Protein AF-A0A534N2H6-F1 (afdb_monomer_lite)

pLDDT: mean 87.3, std 10.03, range [40.03, 96.62]

Foldseek 3Di:
DDDDDDDPPPRVLVVVQVVVCVVCVVPVQDADEAEDADPVVLVVNCCSACPVVVHDCHNYHDDYPVRVVVVVCCVVPPPPDDDDDDLVVVLVVQLVCLVVVPPPNVVVNPLSVDDCSSVVVSVVVVVCVVVVPDPVVVVVCVVPCVPPDPD

Sequence (151 aa):
MEVILGPFHPHLEDALVEETLRYKEEDLLSPLLILVPSNSLRRRIKVLLAEERQLSLLNFHILTFHQLSLRLLKERYGAQVQPLQDNSLLEEILRQIIRMGLPGTAPFAGLEGKAGGCAALWQTLRDLKDGIVNPITALEATRSDLFGEET

Radius of gyration: 23.11 Å; chains: 1; bounding box: 49×36×62 Å

Structure (mmCIF, N/CA/C/O backbone):
data_AF-A0A534N2H6-F1
#
_entry.id   AF-A0A534N2H6-F1
#
loop_
_atom_site.group_PDB
_atom_site.id
_atom_site.type_symbol
_atom_site.label_atom_id
_atom_site.label_alt_id
_atom_site.label_comp_id
_atom_site.label_asym_id
_atom_site.label_entity_id
_atom_site.label_seq_id
_atom_site.pdbx_PDB_ins_code
_atom_site.Cartn_x
_atom_site.Cartn_y
_atom_site.Cartn_z
_atom_site.occupancy
_atom_site.B_iso_or_equiv
_atom_site.auth_seq_id
_atom_site.auth_comp_id
_atom_site.auth_asym_id
_atom_site.auth_atom_id
_atom_site.pdbx_PDB_model_num
ATOM 1 N N . MET A 1 1 ? -22.528 -1.251 0.561 1.00 64.81 1 MET A N 1
ATOM 2 C CA . MET A 1 1 ? -21.234 -0.567 0.374 1.00 64.81 1 MET A CA 1
ATOM 3 C C . MET A 1 1 ? -21.536 0.912 0.379 1.00 64.81 1 MET A C 1
ATOM 5 O O . MET A 1 1 ? -22.176 1.385 -0.550 1.00 64.81 1 MET A O 1
ATOM 9 N N . GLU A 1 2 ? -21.197 1.585 1.468 1.00 87.88 2 GLU A N 1
ATOM 10 C CA . GLU A 1 2 ? -21.399 3.024 1.618 1.00 87.88 2 GLU A CA 1
ATOM 11 C C . GLU A 1 2 ? -20.130 3.746 1.160 1.00 87.88 2 GLU A C 1
ATOM 13 O O . GLU A 1 2 ? -19.021 3.297 1.451 1.00 87.88 2 GLU A O 1
ATOM 18 N N . VAL A 1 3 ? -20.285 4.809 0.373 1.00 92.56 3 VAL A N 1
ATOM 19 C CA . VAL A 1 3 ? -19.166 5.602 -0.143 1.00 92.56 3 VAL A CA 1
ATOM 20 C C . VAL A 1 3 ? -19.362 7.031 0.329 1.00 92.56 3 VAL A C 1
ATOM 22 O O . VAL A 1 3 ? -20.299 7.702 -0.096 1.00 92.56 3 VAL A O 1
ATOM 25 N N . ILE A 1 4 ? -18.464 7.486 1.198 1.00 93.00 4 ILE A N 1
ATOM 26 C CA . ILE A 1 4 ? -18.488 8.835 1.759 1.00 93.00 4 ILE A CA 1
ATOM 27 C C . ILE A 1 4 ? -17.466 9.683 1.004 1.00 93.00 4 ILE A C 1
ATOM 29 O O . ILE A 1 4 ? -16.292 9.323 0.906 1.00 93.00 4 ILE A O 1
ATOM 33 N N . LEU A 1 5 ? -17.919 10.808 0.455 1.00 94.19 5 LEU A N 1
ATOM 34 C CA . LEU A 1 5 ? -17.100 11.747 -0.306 1.00 94.19 5 LEU A CA 1
ATOM 35 C C . LEU A 1 5 ? -17.129 13.115 0.371 1.00 94.19 5 LEU A C 1
ATOM 37 O O . LEU A 1 5 ? -18.140 13.520 0.938 1.00 94.19 5 LEU A O 1
ATOM 41 N N . GLY A 1 6 ? -16.019 13.840 0.299 1.00 93.56 6 GLY A N 1
ATOM 42 C CA . GLY A 1 6 ? -15.912 15.171 0.877 1.00 93.56 6 GLY A CA 1
ATOM 43 C C . GLY A 1 6 ? -14.463 15.621 1.022 1.00 93.56 6 GLY A C 1
ATOM 44 O O . GLY A 1 6 ? -13.542 14.884 0.657 1.00 93.56 6 GLY A O 1
ATOM 45 N N . PRO A 1 7 ? -14.239 16.835 1.546 1.00 92.75 7 PRO A N 1
ATOM 46 C CA . PRO A 1 7 ? -12.900 17.289 1.884 1.00 92.75 7 PRO A CA 1
ATOM 47 C C . PRO A 1 7 ? -12.289 16.376 2.949 1.00 92.75 7 PRO A C 1
ATOM 49 O O . PRO A 1 7 ? -12.984 15.892 3.843 1.00 92.75 7 PRO A O 1
ATOM 52 N N . PHE A 1 8 ? -10.974 16.161 2.863 1.00 87.00 8 PHE A N 1
ATOM 53 C CA . PHE A 1 8 ? -10.273 15.285 3.801 1.00 87.00 8 PHE A CA 1
ATOM 54 C C . PHE A 1 8 ? -10.492 15.716 5.258 1.00 87.00 8 PHE A C 1
ATOM 56 O O . PHE A 1 8 ? -10.933 14.916 6.074 1.00 87.00 8 PHE A O 1
ATOM 63 N N . HIS A 1 9 ? -10.260 16.994 5.556 1.00 86.69 9 HIS A N 1
ATOM 64 C CA . HIS A 1 9 ? -10.495 17.574 6.873 1.00 86.69 9 HIS A CA 1
ATOM 65 C C . HIS A 1 9 ? -11.570 18.673 6.804 1.00 86.69 9 HIS A C 1
ATOM 67 O O . HIS A 1 9 ? -11.544 19.471 5.861 1.00 86.69 9 HIS A O 1
ATOM 73 N N . PRO A 1 10 ? -12.481 18.761 7.792 1.00 87.25 10 PRO A N 1
ATOM 74 C CA . PRO A 1 10 ? -12.711 17.777 8.860 1.00 87.25 10 PRO A CA 1
ATOM 75 C C . PRO A 1 10 ? -13.621 16.617 8.425 1.00 87.25 10 PRO A C 1
ATOM 77 O O . PRO A 1 10 ? -13.663 15.587 9.080 1.00 87.25 10 PRO A O 1
ATOM 80 N N . HIS A 1 11 ? -14.316 16.754 7.294 1.00 94.12 11 HIS A N 1
ATOM 81 C CA . HIS A 1 11 ? -15.462 15.915 6.947 1.00 94.12 11 HIS A CA 1
ATOM 82 C C . HIS A 1 11 ? -15.164 14.409 6.886 1.00 94.12 11 HIS A C 1
ATOM 84 O O . HIS A 1 11 ? -15.846 13.627 7.541 1.00 94.12 11 HIS A O 1
ATOM 90 N N . LEU A 1 12 ? -14.153 13.977 6.119 1.00 94.06 12 LEU A N 1
ATOM 91 C CA . LEU A 1 12 ? -13.827 12.546 6.036 1.00 94.06 12 LEU A CA 1
ATOM 92 C C . LEU A 1 12 ? -13.201 12.007 7.328 1.00 94.06 12 LEU A C 1
ATOM 94 O O . LEU A 1 12 ? -13.362 10.827 7.631 1.00 94.06 12 LEU A O 1
ATOM 98 N N . GLU A 1 13 ? -12.498 12.851 8.085 1.00 93.81 13 GLU A N 1
ATOM 99 C CA . GLU A 1 13 ? -11.972 12.479 9.401 1.00 93.81 13 GLU A CA 1
ATOM 100 C C . GLU A 1 13 ? -13.103 12.222 10.403 1.00 93.81 13 GLU A C 1
ATOM 102 O O . GLU A 1 13 ? -13.089 11.196 11.081 1.00 93.81 13 GLU A O 1
ATOM 107 N N . ASP A 1 14 ? -14.102 13.101 10.452 1.00 94.56 14 ASP A N 1
ATOM 108 C CA . ASP A 1 14 ? -15.262 12.957 11.333 1.00 94.56 14 ASP A CA 1
ATOM 109 C C . ASP A 1 14 ? -16.116 11.753 10.932 1.00 94.56 14 ASP A C 1
ATOM 111 O O . ASP A 1 14 ? -16.418 10.908 11.774 1.00 94.56 14 ASP A O 1
ATOM 115 N N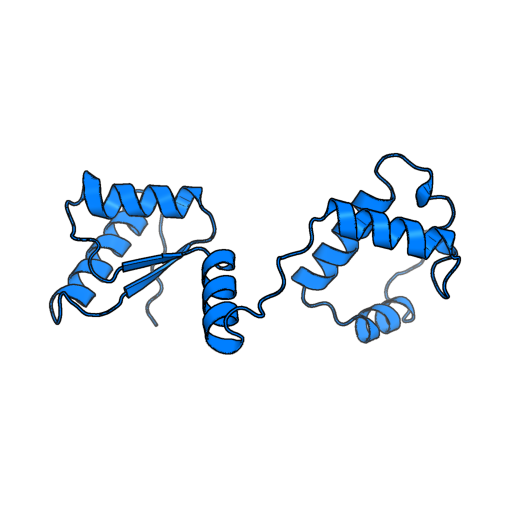 . ALA A 1 15 ? -16.390 11.591 9.636 1.00 94.75 15 ALA A N 1
ATOM 116 C CA . ALA A 1 15 ? -17.118 10.434 9.125 1.00 94.75 15 ALA A CA 1
ATOM 117 C C . ALA A 1 15 ? -16.417 9.105 9.463 1.00 94.75 15 ALA A C 1
ATOM 119 O O . ALA A 1 15 ? -17.066 8.140 9.864 1.00 94.75 15 ALA A O 1
ATOM 120 N N . LEU A 1 16 ? -15.082 9.046 9.357 1.00 94.25 16 LEU A N 1
ATOM 121 C CA . LEU A 1 16 ? -14.315 7.861 9.749 1.00 94.25 16 LEU A CA 1
ATOM 122 C C . LEU A 1 16 ? -14.477 7.551 11.242 1.00 94.25 16 LEU A C 1
ATOM 124 O O . LEU A 1 16 ? -14.608 6.384 11.612 1.00 94.25 16 LEU A O 1
ATOM 128 N N . VAL A 1 17 ? -14.435 8.573 12.098 1.00 94.00 17 VAL A N 1
ATOM 129 C CA . VAL A 1 17 ? -14.596 8.423 13.551 1.00 94.00 17 VAL A CA 1
ATOM 130 C C . VAL A 1 17 ? -15.999 7.923 13.886 1.00 94.00 17 VAL A C 1
ATOM 132 O O . VAL A 1 17 ? -16.135 6.975 14.657 1.00 94.00 17 VAL A O 1
ATOM 135 N N . GLU A 1 18 ? -17.028 8.507 13.277 1.00 93.44 18 GLU A N 1
ATOM 136 C CA . GLU A 1 18 ? -18.424 8.118 13.485 1.00 93.44 18 GLU A CA 1
ATOM 137 C C . GLU A 1 18 ? -18.703 6.678 13.040 1.00 93.44 18 GLU A C 1
ATOM 139 O O . GLU A 1 18 ? -19.350 5.928 13.769 1.00 93.44 18 GLU A O 1
ATOM 144 N N . GLU A 1 19 ? -18.197 6.261 11.877 1.00 92.81 19 GLU A N 1
ATOM 145 C CA . GLU A 1 19 ? -18.306 4.869 11.415 1.00 92.81 19 GLU A CA 1
ATOM 146 C C . GLU A 1 19 ? -17.545 3.902 12.327 1.00 92.81 19 GLU A C 1
ATOM 148 O O . GLU A 1 19 ? -18.018 2.813 12.650 1.00 92.81 19 GLU A O 1
ATOM 153 N N . THR A 1 20 ? -16.366 4.314 12.793 1.00 91.69 20 THR A N 1
ATOM 154 C CA . THR A 1 20 ? -15.558 3.515 13.717 1.00 91.69 20 THR A CA 1
ATOM 155 C C . THR A 1 20 ? -16.292 3.277 15.036 1.00 91.69 20 THR A C 1
ATOM 157 O O . THR A 1 20 ? -16.280 2.157 15.549 1.00 91.69 20 THR A O 1
ATOM 160 N N . LEU A 1 21 ? -16.911 4.323 15.590 1.00 91.12 21 LEU A N 1
ATOM 161 C CA . LEU A 1 21 ? -17.690 4.242 16.823 1.00 91.12 21 LEU A CA 1
ATOM 162 C C . LEU A 1 21 ? -18.897 3.328 16.645 1.00 91.12 21 LEU A C 1
ATOM 164 O O . LEU A 1 21 ? -19.023 2.371 17.401 1.00 91.12 21 LEU A O 1
ATOM 168 N N . ARG A 1 22 ? -19.694 3.542 15.592 1.00 90.38 22 ARG A N 1
ATOM 169 C CA . ARG A 1 22 ? -20.852 2.696 15.273 1.00 90.38 22 ARG A CA 1
ATOM 170 C C . ARG A 1 22 ? -20.485 1.217 15.160 1.00 90.38 22 ARG A C 1
ATOM 172 O O . ARG A 1 22 ? -21.164 0.375 15.730 1.00 90.38 22 ARG A O 1
ATOM 179 N N . TYR A 1 23 ? -19.378 0.890 14.494 1.00 89.50 23 TYR A N 1
ATOM 180 C CA . TYR A 1 23 ? -18.918 -0.499 14.386 1.00 89.50 23 TYR A CA 1
ATOM 181 C C . TYR A 1 23 ? -18.495 -1.103 15.737 1.00 89.50 23 TYR A C 1
ATOM 183 O O . TYR A 1 23 ? -18.675 -2.293 15.985 1.00 89.50 23 TYR A O 1
ATOM 191 N N . LYS A 1 24 ? -17.912 -0.290 16.622 1.00 88.81 24 LYS A N 1
ATOM 192 C CA . LYS A 1 24 ? -17.393 -0.723 17.927 1.00 88.81 24 LYS A CA 1
ATOM 193 C C . LYS A 1 24 ? -18.435 -0.713 19.046 1.00 88.81 24 LYS A C 1
ATOM 195 O O . LYS A 1 24 ? -18.164 -1.291 20.096 1.00 88.81 24 LYS A O 1
ATOM 200 N N . GLU A 1 25 ? -19.587 -0.075 18.841 1.00 87.62 25 GLU A N 1
ATOM 201 C CA . GLU A 1 25 ? -20.691 -0.033 19.808 1.00 87.62 25 GLU A CA 1
ATOM 202 C C . GLU A 1 25 ? -21.242 -1.430 20.119 1.00 87.62 25 GLU A C 1
ATOM 204 O O . GLU A 1 25 ? -21.552 -1.717 21.274 1.00 87.62 25 GLU A O 1
ATOM 209 N N . GLU A 1 26 ? -21.320 -2.309 19.117 1.00 85.38 26 GLU A N 1
ATOM 210 C CA . GLU A 1 26 ? -21.837 -3.672 19.292 1.00 85.38 26 GLU A CA 1
ATOM 211 C C . GLU A 1 26 ? -20.843 -4.591 20.022 1.00 85.38 26 GLU A C 1
ATOM 213 O O . GLU A 1 26 ? -21.235 -5.389 20.874 1.00 85.38 26 GLU A O 1
ATOM 218 N N . ASP A 1 27 ? -19.549 -4.471 19.709 1.00 87.75 27 ASP A N 1
ATOM 219 C CA . ASP A 1 27 ? -18.469 -5.218 20.357 1.00 87.75 27 ASP A CA 1
ATOM 220 C C . ASP A 1 27 ? -17.150 -4.432 20.309 1.00 87.75 27 ASP A C 1
ATOM 222 O O . ASP A 1 27 ? -16.538 -4.245 19.251 1.00 87.75 27 ASP A O 1
ATOM 226 N N . LEU A 1 28 ? -16.648 -4.043 21.485 1.00 84.25 28 LEU A N 1
ATOM 227 C CA . LEU A 1 28 ? -15.375 -3.333 21.632 1.00 84.25 28 LEU A CA 1
ATOM 228 C C . LEU A 1 28 ? -14.173 -4.163 21.143 1.00 84.25 28 LEU A C 1
ATOM 230 O O . LEU A 1 28 ? -13.159 -3.594 20.715 1.00 84.25 28 LEU A O 1
ATOM 234 N N . LEU A 1 29 ? -14.270 -5.496 21.180 1.00 87.88 29 LEU A N 1
ATOM 235 C CA . LEU A 1 29 ? -13.223 -6.428 20.761 1.00 87.88 29 LEU A CA 1
ATOM 236 C C . LEU A 1 29 ? -13.295 -6.793 19.277 1.00 87.88 29 LEU A C 1
ATOM 238 O O . LEU A 1 29 ? -12.363 -7.430 18.779 1.00 87.88 29 LEU A O 1
ATOM 242 N N . SER A 1 30 ? -14.315 -6.351 18.544 1.00 91.12 30 SER A N 1
ATOM 243 C CA . SER A 1 30 ? -14.434 -6.631 17.112 1.00 91.12 30 SER A CA 1
ATOM 244 C C . SER A 1 30 ? -13.188 -6.138 16.349 1.00 91.12 30 SER A C 1
ATOM 246 O O . SER A 1 30 ? -12.737 -5.006 16.546 1.00 91.12 30 SER A O 1
ATOM 248 N N . PRO A 1 31 ? -12.541 -6.957 15.503 1.00 92.69 31 PRO A N 1
ATOM 249 C CA . PRO A 1 31 ? -11.384 -6.500 14.742 1.00 92.69 31 PRO A CA 1
ATOM 250 C C . PRO A 1 31 ? -11.812 -5.486 13.676 1.00 92.69 31 PRO A C 1
ATOM 252 O O . PRO A 1 31 ? -12.779 -5.716 12.951 1.00 92.69 31 PRO A O 1
ATOM 255 N N . LEU A 1 32 ? -11.066 -4.383 13.556 1.00 93.94 32 LEU A N 1
ATOM 256 C CA . LEU A 1 32 ? -11.287 -3.356 12.534 1.00 93.94 32 LEU A CA 1
ATOM 257 C C . LEU A 1 32 ? -9.999 -3.089 11.749 1.00 93.94 32 LEU A C 1
ATOM 259 O O . LEU A 1 32 ? -8.976 -2.699 12.316 1.00 93.94 32 LEU A O 1
ATOM 263 N N . LEU A 1 33 ? -10.049 -3.282 10.431 1.00 94.88 33 LEU A N 1
ATOM 264 C CA . LEU A 1 33 ? -8.958 -2.975 9.506 1.00 94.88 33 LEU A CA 1
ATOM 265 C C . LEU A 1 33 ? -9.234 -1.643 8.805 1.00 94.88 33 LEU A C 1
ATOM 267 O O . LEU A 1 33 ? -10.205 -1.520 8.068 1.00 94.88 33 LEU A O 1
ATOM 271 N N . ILE A 1 34 ? -8.338 -0.674 8.988 1.00 95.31 34 ILE A N 1
ATOM 272 C CA . ILE A 1 34 ? -8.350 0.604 8.271 1.00 95.31 34 ILE A CA 1
ATOM 273 C C . ILE A 1 34 ? -7.169 0.606 7.304 1.00 95.31 34 ILE A C 1
ATOM 275 O O . ILE A 1 34 ? -6.005 0.575 7.719 1.00 95.31 34 ILE A O 1
ATOM 279 N N . LEU A 1 35 ? -7.469 0.640 6.009 1.00 96.62 35 LEU A N 1
ATOM 280 C CA . LEU A 1 35 ? -6.470 0.625 4.950 1.00 96.62 35 LEU A CA 1
ATOM 281 C C . LEU A 1 35 ? -6.230 2.038 4.423 1.00 96.62 35 LEU A C 1
ATOM 283 O O . LEU A 1 35 ? -7.161 2.715 3.998 1.00 96.62 35 LEU A O 1
ATOM 287 N N . VAL A 1 36 ? -4.975 2.481 4.439 1.00 95.62 36 VAL A N 1
ATOM 288 C CA . VAL A 1 36 ? -4.587 3.835 4.022 1.00 95.62 36 VAL A CA 1
ATOM 289 C C . VAL A 1 36 ? -3.474 3.807 2.970 1.00 95.62 36 VAL A C 1
ATOM 291 O O . VAL A 1 36 ? -2.621 2.918 2.994 1.00 95.62 36 VAL A O 1
ATOM 294 N N . PRO A 1 37 ? -3.422 4.781 2.045 1.00 93.38 37 PRO A N 1
ATOM 295 C CA . PRO A 1 37 ? -2.456 4.773 0.950 1.00 93.38 37 PRO A CA 1
ATOM 296 C C . PRO A 1 37 ? -1.016 5.042 1.406 1.00 93.38 37 PRO A C 1
ATOM 298 O O . PRO A 1 37 ? -0.075 4.630 0.734 1.00 93.38 37 PRO A O 1
ATOM 301 N N . SER A 1 38 ? -0.808 5.721 2.541 1.00 94.56 38 SER A N 1
ATOM 302 C CA . SER A 1 38 ? 0.525 6.165 2.961 1.00 94.56 38 SER A CA 1
ATOM 303 C C . SER A 1 38 ? 0.768 6.050 4.464 1.00 94.56 38 SER A C 1
ATOM 305 O O . SER A 1 38 ? -0.153 6.057 5.284 1.00 94.56 38 SER A O 1
ATOM 307 N N . ASN A 1 39 ? 2.050 5.994 4.842 1.00 94.00 39 ASN A N 1
ATOM 308 C CA . ASN A 1 39 ? 2.461 6.020 6.247 1.00 94.00 39 ASN A CA 1
ATOM 309 C C . ASN A 1 39 ? 2.137 7.358 6.926 1.00 94.00 39 ASN A C 1
ATOM 311 O O . ASN A 1 39 ? 1.830 7.370 8.117 1.00 94.00 39 ASN A O 1
ATOM 315 N N . SER A 1 40 ? 2.170 8.465 6.178 1.00 94.75 40 SER A N 1
ATOM 316 C CA . SER A 1 40 ? 1.771 9.780 6.683 1.00 94.75 40 SER A CA 1
ATOM 317 C C . SER A 1 40 ? 0.303 9.773 7.094 1.00 94.75 40 SER A C 1
ATOM 319 O O . SER A 1 40 ? -0.014 10.150 8.221 1.00 94.75 40 SER A O 1
ATOM 321 N N . LEU A 1 41 ? -0.579 9.240 6.238 1.00 94.50 41 LEU A N 1
ATOM 322 C CA . LEU A 1 41 ? -1.998 9.143 6.567 1.00 94.50 41 LEU A CA 1
ATOM 323 C C . LEU A 1 41 ? -2.238 8.166 7.719 1.00 94.50 41 LEU A C 1
ATOM 325 O O . LEU A 1 41 ? -2.961 8.479 8.656 1.00 94.50 41 LEU A O 1
ATOM 329 N N . ARG A 1 42 ? -1.546 7.023 7.724 1.00 95.31 42 ARG A N 1
ATOM 330 C CA . ARG A 1 42 ? -1.579 6.072 8.844 1.00 95.31 42 ARG A CA 1
ATOM 331 C C . ARG A 1 42 ? -1.246 6.731 10.180 1.00 95.31 42 ARG A C 1
ATOM 333 O O . ARG A 1 42 ? -1.883 6.427 11.185 1.00 95.31 42 ARG A O 1
ATOM 340 N N . ARG A 1 43 ? -0.230 7.600 10.210 1.00 94.81 43 ARG A N 1
ATOM 341 C CA . ARG A 1 43 ? 0.146 8.350 11.413 1.00 94.81 43 ARG A CA 1
ATOM 342 C C . ARG A 1 43 ? -0.940 9.353 11.793 1.00 94.81 43 ARG A C 1
ATOM 344 O O . ARG A 1 43 ? -1.313 9.379 12.959 1.00 94.81 43 ARG A O 1
ATOM 351 N N . ARG A 1 44 ? -1.473 10.110 10.826 1.00 94.44 44 ARG A N 1
ATOM 352 C CA . ARG A 1 44 ? -2.573 11.059 11.053 1.00 94.44 44 ARG A CA 1
ATOM 353 C C . ARG A 1 44 ? -3.792 10.374 11.670 1.00 94.44 44 ARG A C 1
ATOM 355 O O . ARG A 1 44 ? -4.264 10.830 12.698 1.00 94.44 44 ARG A O 1
ATOM 362 N N . ILE A 1 45 ? -4.230 9.240 11.119 1.00 94.31 45 ILE A N 1
ATOM 363 C CA . ILE A 1 45 ? -5.386 8.498 11.648 1.00 94.31 45 ILE A CA 1
ATOM 364 C C . ILE A 1 45 ? -5.141 7.998 13.076 1.00 94.31 45 ILE A C 1
ATOM 366 O O . ILE A 1 45 ? -6.044 8.041 13.902 1.00 94.31 45 ILE A O 1
ATOM 370 N N . LYS A 1 46 ? -3.919 7.566 13.412 1.00 94.50 46 LYS A N 1
ATOM 371 C CA . LYS A 1 46 ? -3.594 7.183 14.796 1.00 94.50 46 LYS A CA 1
ATOM 372 C C . LYS A 1 46 ? -3.722 8.354 15.769 1.00 94.50 46 LYS A C 1
ATOM 374 O O . LYS A 1 46 ? -4.280 8.161 16.841 1.00 94.50 46 LYS A O 1
ATOM 379 N N . VAL A 1 47 ? -3.216 9.529 15.390 1.00 95.19 47 VAL A N 1
ATOM 380 C CA . VAL A 1 47 ? -3.328 10.757 16.196 1.00 95.19 47 VAL A CA 1
ATOM 381 C C . VAL A 1 47 ? -4.793 11.169 16.329 1.00 95.19 47 VAL A C 1
ATOM 383 O O . VAL A 1 47 ? -5.267 11.365 17.442 1.00 95.19 47 VAL A O 1
ATOM 386 N N . LEU A 1 48 ? -5.534 11.202 15.217 1.00 94.94 48 LEU A N 1
ATOM 387 C CA . LEU A 1 48 ? -6.967 11.501 15.202 1.00 94.94 48 LEU A CA 1
ATOM 388 C C . LEU A 1 48 ? -7.740 10.597 16.174 1.00 94.94 48 LEU A C 1
ATOM 390 O O . LEU A 1 48 ? -8.456 11.088 17.038 1.00 94.94 48 LEU A O 1
ATOM 394 N N . LEU A 1 49 ? -7.581 9.277 16.062 1.00 93.38 49 LEU A N 1
ATOM 395 C CA . LEU A 1 49 ? -8.348 8.332 16.871 1.00 93.38 49 LEU A CA 1
ATOM 396 C C . LEU A 1 49 ? -7.915 8.339 18.344 1.00 93.38 49 LEU A C 1
ATOM 398 O O . LEU A 1 49 ? -8.771 8.432 19.217 1.00 93.38 49 LEU A O 1
ATOM 402 N N . ALA A 1 50 ? -6.615 8.242 18.633 1.00 93.62 50 ALA A N 1
ATOM 403 C CA . ALA A 1 50 ? -6.134 8.040 20.002 1.00 93.62 50 ALA A CA 1
ATOM 404 C C . ALA A 1 50 ? -5.942 9.340 20.792 1.00 93.62 50 ALA A C 1
ATOM 406 O O . ALA A 1 50 ? -6.231 9.367 21.984 1.00 93.62 50 ALA A O 1
ATOM 407 N N . GLU A 1 51 ? -5.438 10.402 20.160 1.00 93.38 51 GLU A N 1
ATOM 408 C CA . GLU A 1 51 ? -5.100 11.651 20.855 1.00 93.38 51 GLU A CA 1
ATOM 409 C C . GLU A 1 51 ? -6.245 12.664 20.771 1.00 93.38 51 GLU A C 1
ATOM 411 O O . GLU A 1 51 ? -6.677 13.189 21.794 1.00 93.38 51 GLU A O 1
ATOM 416 N N . GLU A 1 52 ? -6.777 12.916 19.571 1.00 93.81 52 GLU A N 1
ATOM 417 C CA . GLU A 1 52 ? -7.795 13.960 19.362 1.00 93.81 52 GLU A CA 1
ATOM 418 C C . GLU A 1 52 ? -9.200 13.504 19.777 1.00 93.81 52 GLU A C 1
ATOM 420 O O . GLU A 1 52 ? -9.973 14.292 20.322 1.00 93.81 52 GLU A O 1
ATOM 425 N N . ARG A 1 53 ? -9.538 12.232 19.533 1.00 91.62 53 ARG A N 1
ATOM 426 C CA . ARG A 1 53 ? -10.853 11.646 19.848 1.00 91.62 53 ARG A CA 1
ATOM 427 C C . ARG A 1 53 ? -10.842 10.701 21.055 1.00 91.62 53 ARG A C 1
ATOM 429 O O . ARG A 1 53 ? -11.904 10.225 21.439 1.00 91.62 53 ARG A O 1
ATOM 436 N N . GLN A 1 54 ? -9.677 10.457 21.665 1.00 91.19 54 GLN A N 1
ATOM 437 C CA . GLN A 1 54 ? -9.504 9.633 22.877 1.00 91.19 54 GLN A CA 1
ATOM 438 C C . GLN A 1 54 ? -10.091 8.211 22.774 1.00 91.19 54 GLN A C 1
ATOM 440 O O . GLN A 1 54 ? -10.538 7.628 23.762 1.00 91.19 54 GLN A O 1
ATOM 445 N N . LEU A 1 55 ? -10.082 7.628 21.574 1.00 88.75 55 LEU A N 1
ATOM 446 C CA . LEU A 1 55 ? -10.593 6.285 21.326 1.00 88.75 55 LEU A CA 1
ATOM 447 C C . LEU A 1 55 ? -9.547 5.215 21.636 1.00 88.75 55 LEU A C 1
ATOM 449 O O . LEU A 1 55 ? -8.358 5.346 21.334 1.00 88.75 55 LEU A O 1
ATOM 453 N N . SER A 1 56 ? -10.017 4.094 22.184 1.00 86.25 56 SER A N 1
ATOM 454 C CA . SER A 1 56 ? -9.193 2.902 22.363 1.00 86.25 56 SER A CA 1
ATOM 455 C C . SER A 1 56 ? -8.885 2.262 21.010 1.00 86.25 56 SER A C 1
ATOM 457 O O . SER A 1 56 ? -9.788 1.876 20.272 1.00 86.25 56 SER A O 1
ATOM 459 N N . LEU A 1 57 ? -7.599 2.070 20.709 1.00 85.00 57 LEU A N 1
ATOM 460 C CA . LEU A 1 57 ? -7.146 1.373 19.498 1.00 85.00 57 LEU A CA 1
ATOM 461 C C . LEU A 1 57 ? -7.160 -0.162 19.643 1.00 85.00 57 LEU A C 1
ATOM 463 O O . LEU A 1 57 ? -6.437 -0.871 18.935 1.00 85.00 57 LEU A O 1
ATOM 467 N N . LEU A 1 58 ? -7.961 -0.699 20.565 1.00 89.31 58 LEU A N 1
ATOM 468 C CA . LEU A 1 58 ? -8.054 -2.134 20.813 1.00 89.31 58 LEU A CA 1
ATOM 469 C C . LEU A 1 58 ? -8.590 -2.869 19.575 1.00 89.31 58 LEU A C 1
ATOM 471 O O . LEU A 1 58 ? -9.656 -2.548 19.049 1.00 89.31 58 LEU A O 1
ATOM 475 N N . ASN A 1 59 ? -7.833 -3.857 19.095 1.00 91.00 59 ASN A N 1
ATOM 476 C CA . ASN A 1 59 ? -8.112 -4.606 17.864 1.00 91.00 59 ASN A CA 1
ATOM 477 C C . ASN A 1 59 ? -8.255 -3.739 16.596 1.00 91.00 59 ASN A C 1
ATOM 479 O O . ASN A 1 59 ? -8.921 -4.131 15.638 1.00 91.00 59 ASN A O 1
ATOM 483 N N . PHE A 1 60 ? -7.570 -2.589 16.553 1.00 93.44 60 PHE A N 1
ATOM 484 C CA . PHE A 1 60 ? -7.396 -1.815 15.324 1.00 93.44 60 PHE A CA 1
ATOM 485 C C . PHE A 1 60 ? -6.172 -2.282 14.538 1.00 93.44 60 PHE A C 1
ATOM 487 O O . PHE A 1 60 ? -5.055 -2.419 15.047 1.00 93.44 60 PHE A O 1
ATOM 494 N N . HIS A 1 61 ? -6.361 -2.438 13.237 1.00 94.25 61 HIS A N 1
ATOM 495 C CA . HIS A 1 61 ? -5.310 -2.701 12.273 1.00 94.25 61 HIS A CA 1
ATOM 496 C C . HIS A 1 61 ? -5.278 -1.561 11.262 1.00 94.25 61 HIS A C 1
ATOM 498 O O . HIS A 1 61 ? -5.928 -1.615 10.232 1.00 94.25 61 HIS A O 1
ATOM 504 N N . ILE A 1 62 ? -4.509 -0.512 11.555 1.00 95.44 62 ILE A N 1
ATOM 505 C CA . ILE A 1 62 ? -4.313 0.602 10.619 1.00 95.44 62 ILE A CA 1
ATOM 506 C C . ILE A 1 62 ? -3.060 0.305 9.795 1.00 95.44 62 ILE A C 1
ATOM 508 O O . ILE A 1 62 ? -1.940 0.382 10.321 1.00 95.44 62 ILE A O 1
ATOM 512 N N . LEU A 1 63 ? -3.243 -0.072 8.532 1.00 96.38 63 LEU A N 1
ATOM 513 C CA . LEU A 1 63 ? -2.194 -0.603 7.658 1.00 96.38 63 LEU A CA 1
ATOM 514 C C . LEU A 1 63 ? -2.159 0.130 6.317 1.00 96.38 63 LEU A C 1
ATOM 516 O O . LEU A 1 63 ? -3.161 0.668 5.858 1.00 96.38 63 LEU A O 1
ATOM 520 N N . THR A 1 64 ? -0.999 0.119 5.665 1.00 96.50 64 THR A N 1
ATOM 521 C CA . THR A 1 64 ? -0.910 0.401 4.225 1.00 96.50 64 THR A CA 1
ATOM 522 C C . THR A 1 64 ? -1.103 -0.873 3.408 1.00 96.50 64 THR A C 1
ATOM 524 O O . THR A 1 64 ? -0.920 -1.969 3.938 1.00 96.50 64 THR A O 1
ATOM 527 N N . PHE A 1 65 ? -1.397 -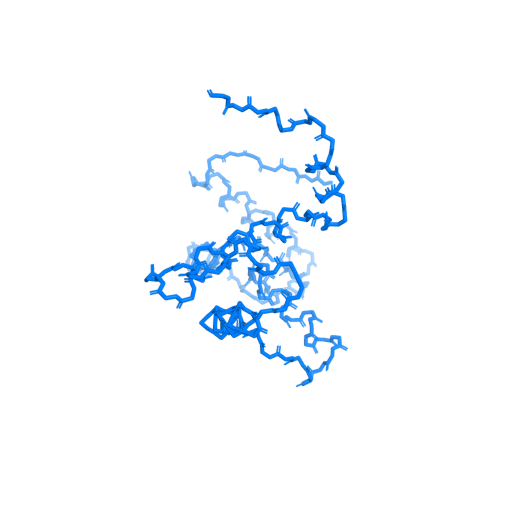0.757 2.107 1.00 93.19 65 PHE A N 1
ATOM 528 C CA . PHE A 1 65 ? -1.453 -1.922 1.205 1.00 93.19 65 PHE A CA 1
ATOM 529 C C . PHE A 1 65 ? -0.182 -2.775 1.270 1.00 93.19 65 PHE A C 1
ATOM 531 O O . PHE A 1 65 ? -0.263 -3.996 1.346 1.00 93.19 65 PHE A O 1
ATOM 538 N N . HIS A 1 66 ? 0.986 -2.133 1.331 1.00 89.75 66 HIS A N 1
ATOM 539 C CA . HIS A 1 66 ? 2.268 -2.812 1.512 1.00 89.75 66 HIS A CA 1
ATOM 540 C C . HIS A 1 66 ? 2.351 -3.591 2.839 1.00 89.75 66 HIS A C 1
ATOM 542 O O . HIS A 1 66 ? 2.839 -4.714 2.885 1.00 89.75 66 HIS A O 1
ATOM 548 N N . GLN A 1 67 ? 1.873 -3.021 3.947 1.00 92.25 67 GLN A N 1
ATOM 549 C CA . GLN A 1 67 ? 1.883 -3.717 5.240 1.00 92.25 67 GLN A CA 1
ATOM 550 C C . GLN A 1 67 ? 0.869 -4.862 5.284 1.00 92.25 67 GLN A C 1
ATOM 552 O O . GLN A 1 67 ? 1.158 -5.915 5.852 1.00 92.25 67 GLN A O 1
ATOM 557 N N . LEU A 1 68 ? -0.304 -4.660 4.679 1.00 94.06 68 LEU A N 1
ATOM 558 C CA . LEU A 1 68 ? -1.326 -5.689 4.550 1.00 94.06 68 LEU A CA 1
ATOM 559 C C . LEU A 1 68 ? -0.807 -6.864 3.714 1.00 94.06 68 LEU A C 1
ATOM 561 O O . LEU A 1 68 ? -0.916 -8.005 4.153 1.00 94.06 68 LEU A O 1
ATOM 565 N N . SER A 1 69 ? -0.182 -6.601 2.564 1.00 90.75 69 SER A N 1
ATOM 566 C CA . SER A 1 69 ? 0.362 -7.657 1.707 1.00 90.75 69 SER A CA 1
ATOM 567 C C . SER A 1 69 ? 1.460 -8.454 2.410 1.00 90.75 69 SER A C 1
ATOM 569 O O . SER A 1 69 ? 1.422 -9.681 2.387 1.00 90.75 69 SER A O 1
ATOM 571 N N . LEU A 1 70 ? 2.380 -7.792 3.121 1.00 89.25 70 LEU A N 1
ATOM 572 C CA . LEU A 1 70 ? 3.397 -8.479 3.923 1.00 89.25 70 LEU A CA 1
ATOM 573 C C . LEU A 1 70 ? 2.783 -9.365 5.012 1.00 89.25 70 LEU A C 1
ATOM 575 O O . LEU A 1 70 ? 3.265 -10.475 5.239 1.00 89.25 70 LEU A O 1
ATOM 579 N N . ARG A 1 71 ? 1.717 -8.902 5.675 1.00 90.44 71 ARG A N 1
ATOM 580 C CA . ARG A 1 71 ? 1.020 -9.690 6.698 1.00 90.44 71 ARG A CA 1
ATOM 581 C C . ARG A 1 71 ? 0.358 -10.928 6.094 1.00 90.44 71 ARG A C 1
ATOM 583 O O . ARG A 1 71 ? 0.581 -12.019 6.604 1.00 90.44 71 ARG A O 1
ATOM 590 N N . LEU A 1 72 ? -0.353 -10.776 4.978 1.00 91.38 72 LEU A N 1
ATOM 591 C CA . LEU A 1 72 ? -0.985 -11.890 4.264 1.00 91.38 72 LEU A CA 1
ATOM 592 C C . LEU A 1 72 ? 0.044 -12.901 3.738 1.00 91.38 72 LEU A C 1
ATOM 594 O O . LEU A 1 72 ? -0.157 -14.110 3.839 1.00 91.38 72 LEU A O 1
ATOM 598 N N . LEU A 1 73 ? 1.177 -12.425 3.213 1.00 89.56 73 LEU A N 1
ATOM 599 C CA . LEU A 1 73 ? 2.274 -13.293 2.782 1.00 89.56 73 LEU A CA 1
ATOM 600 C C . LEU A 1 73 ? 2.862 -14.071 3.959 1.00 89.56 73 LEU A C 1
ATOM 602 O O . LEU A 1 73 ? 3.096 -15.271 3.836 1.00 89.56 73 LEU A O 1
ATOM 606 N N . LYS A 1 74 ? 3.062 -13.415 5.105 1.00 89.00 74 LYS A N 1
ATOM 607 C CA . LYS A 1 74 ? 3.557 -14.065 6.323 1.00 89.00 74 LYS A CA 1
ATOM 608 C C . LYS A 1 74 ? 2.565 -15.093 6.865 1.00 89.00 74 LYS A C 1
ATOM 610 O O . LYS A 1 74 ? 2.987 -16.147 7.322 1.00 89.00 74 LYS A O 1
ATOM 615 N N . GLU A 1 75 ? 1.268 -14.814 6.798 1.00 89.75 75 GLU A N 1
ATOM 616 C CA . GLU A 1 75 ? 0.221 -15.761 7.196 1.00 89.75 75 GLU A CA 1
ATOM 617 C C . GLU A 1 75 ? 0.189 -16.988 6.271 1.00 89.75 75 GLU A C 1
ATOM 619 O O . GLU A 1 75 ? 0.049 -18.110 6.749 1.00 89.75 75 GLU A O 1
ATOM 624 N N . ARG A 1 76 ? 0.392 -16.801 4.960 1.00 88.06 76 ARG A N 1
ATOM 625 C CA . ARG A 1 76 ? 0.359 -17.892 3.974 1.00 88.06 76 ARG A CA 1
ATOM 626 C C . ARG A 1 76 ? 1.638 -18.731 3.919 1.00 88.06 76 ARG A C 1
ATOM 628 O O . ARG A 1 76 ? 1.556 -19.944 3.756 1.00 88.06 76 ARG A O 1
ATOM 635 N N . TYR A 1 77 ? 2.805 -18.095 3.998 1.00 86.75 77 TYR A N 1
ATOM 636 C CA . TYR A 1 77 ? 4.111 -18.730 3.762 1.00 86.75 77 TYR A CA 1
ATOM 637 C C . TYR A 1 77 ? 5.000 -18.788 5.019 1.00 86.75 77 TYR A C 1
ATOM 639 O O . TYR A 1 77 ? 6.114 -19.311 4.978 1.00 86.75 77 TYR A O 1
ATOM 647 N N . GLY A 1 78 ? 4.540 -18.261 6.156 1.00 84.69 78 GLY A N 1
ATOM 648 C CA . GLY A 1 78 ? 5.288 -18.275 7.411 1.00 84.69 78 GLY A CA 1
ATOM 649 C C . GLY A 1 78 ? 6.592 -17.474 7.338 1.00 84.69 78 GLY A C 1
ATOM 650 O O . GLY A 1 78 ? 6.647 -16.376 6.786 1.00 84.69 78 GLY A O 1
ATOM 651 N N . ALA A 1 79 ? 7.667 -18.026 7.905 1.00 75.06 79 ALA A N 1
ATOM 652 C CA . ALA A 1 79 ? 9.000 -17.412 7.898 1.00 75.06 79 ALA A CA 1
ATOM 653 C C . ALA A 1 79 ? 9.717 -17.480 6.532 1.00 75.06 79 ALA A C 1
ATOM 655 O O . ALA A 1 79 ? 10.833 -16.987 6.411 1.00 75.06 79 ALA A O 1
ATOM 656 N N . GLN A 1 80 ? 9.097 -18.081 5.509 1.00 74.38 80 GLN A N 1
ATOM 657 C CA . GLN A 1 80 ? 9.691 -18.249 4.176 1.00 74.38 80 GLN A CA 1
ATOM 658 C C . GLN A 1 80 ? 9.434 -17.061 3.237 1.00 74.38 80 GLN A C 1
ATOM 660 O O . GLN A 1 80 ? 9.791 -17.119 2.061 1.00 74.38 80 GLN A O 1
ATOM 665 N N . VAL A 1 81 ? 8.809 -15.985 3.726 1.00 72.44 81 VAL A N 1
ATOM 666 C CA . VAL A 1 81 ? 8.615 -14.769 2.930 1.00 72.44 81 VAL A CA 1
ATOM 667 C C . VAL A 1 81 ? 9.981 -14.183 2.593 1.00 72.44 81 VAL A C 1
ATOM 669 O O . VAL A 1 81 ? 10.690 -13.689 3.469 1.00 72.44 81 VAL A O 1
ATOM 672 N N . GLN A 1 82 ? 10.346 -14.242 1.313 1.00 69.81 82 GLN A N 1
ATOM 673 C CA . GLN A 1 82 ? 11.558 -13.595 0.837 1.00 69.81 82 GLN A CA 1
ATOM 674 C C . GLN A 1 82 ? 11.421 -12.078 1.008 1.00 69.81 82 GLN A C 1
ATOM 676 O O . GLN A 1 82 ? 10.351 -11.526 0.724 1.00 69.81 82 GLN A O 1
ATOM 681 N N . PRO A 1 83 ? 12.474 -11.392 1.477 1.00 69.12 83 PRO A N 1
ATOM 682 C CA . PRO A 1 83 ? 12.449 -9.944 1.573 1.00 69.12 83 PRO A CA 1
ATOM 683 C C . PRO A 1 83 ? 12.233 -9.341 0.183 1.00 69.12 83 PRO A C 1
ATOM 685 O O . PRO A 1 83 ? 12.721 -9.865 -0.821 1.00 69.12 83 PRO A O 1
ATOM 688 N N . LEU A 1 84 ? 11.503 -8.225 0.134 1.00 70.62 84 LEU A N 1
ATOM 689 C CA . LEU A 1 84 ? 11.413 -7.421 -1.080 1.00 70.62 84 LEU A CA 1
ATOM 690 C C . LEU A 1 84 ? 12.830 -7.028 -1.493 1.00 70.62 84 LEU A C 1
ATOM 692 O O . LEU A 1 84 ? 13.589 -6.501 -0.678 1.00 70.62 84 LEU A O 1
ATOM 696 N N . GLN A 1 85 ? 13.189 -7.332 -2.737 1.00 76.50 85 GLN A N 1
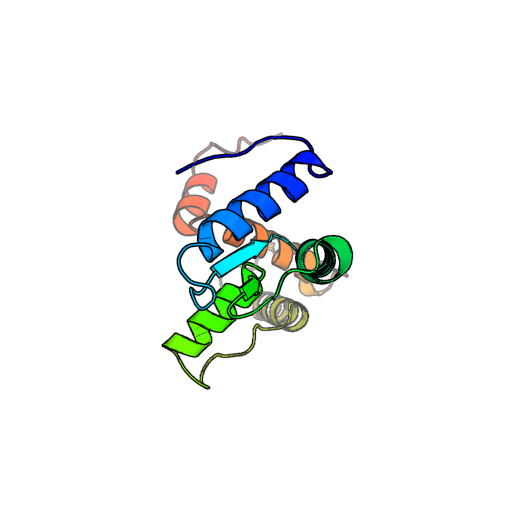ATOM 697 C CA . GLN A 1 85 ? 14.508 -6.989 -3.243 1.00 76.50 85 GLN A CA 1
ATOM 698 C C . GLN A 1 85 ? 14.612 -5.480 -3.431 1.00 76.50 85 GLN A C 1
ATOM 700 O O . GLN A 1 85 ? 13.657 -4.830 -3.861 1.00 76.50 85 GLN A O 1
ATOM 705 N N . ASP A 1 86 ? 15.771 -4.936 -3.076 1.00 81.94 86 ASP A N 1
ATOM 706 C CA . ASP A 1 86 ? 16.055 -3.521 -3.262 1.00 81.94 86 ASP A CA 1
ATOM 707 C C . ASP A 1 86 ? 16.069 -3.182 -4.761 1.00 81.94 86 ASP A C 1
ATOM 709 O O . ASP A 1 86 ? 16.530 -3.972 -5.590 1.00 81.94 86 ASP A O 1
ATOM 713 N N . ASN A 1 87 ? 15.587 -1.987 -5.103 1.00 85.50 87 ASN A N 1
ATOM 714 C CA . ASN A 1 87 ? 15.619 -1.476 -6.470 1.00 85.50 87 ASN A CA 1
ATOM 715 C C . ASN A 1 87 ? 17.052 -1.464 -7.008 1.00 85.50 87 ASN A C 1
ATOM 717 O O . ASN A 1 87 ? 17.262 -1.824 -8.157 1.00 85.50 87 ASN A O 1
ATOM 721 N N . SER A 1 88 ? 18.038 -1.146 -6.162 1.00 85.69 88 SER A N 1
ATOM 722 C CA . SER A 1 88 ? 19.456 -1.140 -6.540 1.00 85.69 88 SER A CA 1
ATOM 723 C C . SER A 1 88 ? 19.942 -2.501 -7.060 1.00 85.69 88 SER A C 1
ATOM 725 O O . SER A 1 88 ? 20.690 -2.577 -8.034 1.00 85.69 88 SER A O 1
ATOM 727 N N . LEU A 1 89 ? 19.469 -3.590 -6.450 1.00 87.69 89 LEU A N 1
ATOM 728 C CA . LEU A 1 89 ? 19.798 -4.950 -6.854 1.00 87.69 89 LEU A CA 1
ATOM 729 C C . LEU A 1 89 ? 19.117 -5.293 -8.185 1.00 87.69 89 LEU A C 1
ATOM 731 O O . LEU A 1 89 ? 19.759 -5.844 -9.076 1.00 87.69 89 LEU A O 1
ATOM 735 N N . LEU A 1 90 ? 17.846 -4.925 -8.354 1.00 88.69 90 LEU A N 1
ATOM 736 C CA . LEU A 1 90 ? 17.096 -5.157 -9.596 1.00 88.69 90 LEU A CA 1
ATOM 737 C C . LEU A 1 90 ? 17.675 -4.359 -10.773 1.00 88.69 90 LEU A C 1
ATOM 739 O O . LEU A 1 90 ? 17.791 -4.882 -11.882 1.00 88.69 90 LEU A O 1
ATOM 743 N N . GLU A 1 91 ? 18.112 -3.128 -10.520 1.00 91.31 91 GLU A N 1
ATOM 744 C CA . GLU A 1 91 ? 18.847 -2.303 -11.478 1.00 91.31 91 GLU A CA 1
ATOM 745 C C . GLU A 1 91 ? 20.174 -2.951 -11.890 1.00 91.31 91 GLU A C 1
ATOM 747 O O . GLU A 1 91 ? 20.523 -2.936 -13.072 1.00 91.31 91 GLU A O 1
ATOM 752 N N . GLU A 1 92 ? 20.904 -3.557 -10.949 1.00 90.69 92 GLU A N 1
ATOM 753 C CA . GLU A 1 92 ? 22.147 -4.265 -11.261 1.00 90.69 92 GLU A CA 1
ATOM 754 C C . GLU A 1 92 ? 21.892 -5.572 -12.020 1.00 90.69 92 GLU A C 1
ATOM 756 O O . GLU A 1 92 ? 22.601 -5.861 -12.983 1.00 90.69 92 GLU A O 1
ATOM 761 N N . ILE A 1 93 ? 20.843 -6.328 -11.682 1.00 90.75 93 ILE A N 1
ATOM 762 C CA . ILE A 1 93 ? 20.423 -7.495 -12.474 1.00 90.75 93 ILE A CA 1
ATOM 763 C C . ILE A 1 93 ? 20.135 -7.075 -13.919 1.00 90.75 93 ILE A C 1
ATOM 765 O O . ILE A 1 93 ? 20.632 -7.710 -14.849 1.00 90.75 93 ILE A O 1
ATOM 769 N N . LEU A 1 94 ? 19.387 -5.986 -14.123 1.00 91.06 94 LEU A N 1
ATOM 770 C CA . LEU A 1 94 ? 19.120 -5.453 -15.461 1.00 91.06 94 LEU A CA 1
ATOM 771 C C . LEU A 1 94 ? 20.408 -5.059 -16.185 1.00 91.06 94 LEU A C 1
ATOM 773 O O . LEU A 1 94 ? 20.577 -5.385 -17.360 1.00 91.06 94 LEU A O 1
ATOM 777 N N . ARG A 1 95 ? 21.343 -4.412 -15.483 1.00 92.06 95 ARG A N 1
ATOM 778 C CA . ARG A 1 95 ? 22.659 -4.072 -16.035 1.00 92.06 95 ARG A CA 1
ATOM 779 C C . ARG A 1 95 ? 23.400 -5.316 -16.524 1.00 92.06 95 ARG A C 1
ATOM 781 O O . ARG A 1 95 ? 23.954 -5.301 -17.622 1.00 92.06 95 ARG A O 1
ATOM 788 N N . GLN A 1 96 ? 23.403 -6.388 -15.735 1.00 92.31 96 GLN A N 1
ATOM 789 C CA . GLN A 1 96 ? 24.066 -7.643 -16.096 1.00 92.31 96 GLN A CA 1
ATOM 790 C C . GLN A 1 96 ? 23.363 -8.352 -17.258 1.00 92.31 96 GLN A C 1
ATOM 792 O O 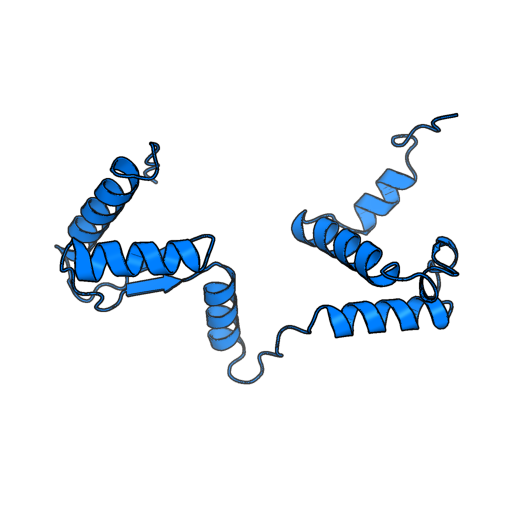. GLN A 1 96 ? 24.036 -8.813 -18.173 1.00 92.31 96 GLN A O 1
ATOM 797 N N . ILE A 1 97 ? 22.028 -8.358 -17.295 1.00 92.25 97 ILE A N 1
ATOM 798 C CA . ILE A 1 97 ? 21.239 -8.898 -18.416 1.00 92.25 97 ILE A CA 1
ATOM 799 C C . ILE A 1 97 ? 21.610 -8.215 -19.742 1.00 92.25 97 ILE A C 1
ATOM 801 O O . ILE A 1 97 ? 21.809 -8.895 -20.752 1.00 92.25 97 ILE A O 1
ATOM 805 N N . ILE A 1 98 ? 21.747 -6.884 -19.736 1.00 91.88 98 ILE A N 1
ATOM 806 C CA . ILE A 1 98 ? 22.159 -6.115 -20.918 1.00 91.88 98 ILE A CA 1
ATOM 807 C C . ILE A 1 98 ? 23.601 -6.469 -21.306 1.00 91.88 98 ILE A C 1
ATOM 809 O O . ILE A 1 98 ? 23.854 -6.800 -22.463 1.00 91.88 98 ILE A O 1
ATOM 813 N N . ARG A 1 99 ? 24.532 -6.494 -20.340 1.00 92.06 99 ARG A N 1
ATOM 814 C CA . ARG A 1 99 ? 25.950 -6.845 -20.568 1.00 92.06 99 ARG A CA 1
ATOM 815 C C . ARG A 1 99 ? 26.152 -8.248 -21.125 1.00 92.06 99 ARG A C 1
ATOM 817 O O . ARG A 1 99 ? 27.041 -8.457 -21.943 1.00 92.06 99 ARG A O 1
ATOM 824 N N . MET A 1 100 ? 25.345 -9.205 -20.677 1.00 92.44 100 MET A N 1
ATOM 825 C CA . MET A 1 100 ? 25.397 -10.591 -21.139 1.00 92.44 100 MET A CA 1
ATOM 826 C C . MET A 1 100 ? 24.839 -10.770 -22.556 1.00 92.44 100 MET A C 1
ATOM 828 O O . MET A 1 100 ? 24.966 -11.858 -23.111 1.00 92.44 100 MET A O 1
ATOM 832 N N . GLY A 1 101 ? 24.219 -9.737 -23.142 1.00 88.25 101 GLY A N 1
ATOM 833 C CA . GLY A 1 101 ? 23.690 -9.798 -24.503 1.00 88.25 101 GLY A CA 1
ATOM 834 C C . GLY A 1 101 ? 22.572 -10.829 -24.665 1.00 88.25 101 GLY A C 1
ATOM 835 O O . GLY A 1 101 ? 22.497 -11.492 -25.699 1.00 88.25 101 GLY A O 1
ATOM 836 N N . LEU A 1 102 ? 21.732 -11.012 -23.635 1.00 88.50 102 LEU A N 1
ATOM 837 C CA . LEU A 1 102 ? 20.608 -11.946 -23.712 1.00 88.50 102 LEU A CA 1
ATOM 838 C C . LEU A 1 102 ? 19.654 -11.591 -24.875 1.00 88.50 102 LEU A C 1
ATOM 840 O O . LEU A 1 102 ? 19.555 -10.427 -25.269 1.00 88.50 102 LEU A O 1
ATOM 844 N N . PRO A 1 103 ? 18.915 -12.565 -25.440 1.00 84.81 103 PRO A N 1
ATOM 845 C CA . PRO A 1 103 ? 17.983 -12.294 -26.531 1.00 84.81 103 PRO A CA 1
ATOM 846 C C . PRO A 1 103 ? 17.008 -11.157 -26.193 1.00 84.81 103 PRO A C 1
ATOM 848 O O . PRO A 1 103 ? 16.384 -11.159 -25.134 1.00 84.81 103 PRO A O 1
ATOM 851 N N . GLY A 1 104 ? 16.879 -10.183 -27.098 1.00 82.44 104 GLY A N 1
ATOM 852 C CA . GLY A 1 104 ? 16.012 -9.013 -26.915 1.00 82.44 104 GLY A CA 1
ATOM 853 C C . GLY A 1 104 ? 16.658 -7.816 -26.206 1.00 82.44 104 GLY A C 1
ATOM 854 O O . GLY A 1 104 ? 16.019 -6.773 -26.119 1.00 82.44 104 GLY A O 1
ATOM 855 N N . THR A 1 105 ? 17.917 -7.905 -25.751 1.00 87.50 105 THR A N 1
ATOM 856 C CA . THR A 1 105 ? 18.599 -6.771 -25.091 1.00 87.50 105 THR A CA 1
ATOM 857 C C . THR A 1 105 ? 19.363 -5.852 -26.044 1.00 87.50 105 THR A C 1
ATOM 859 O O . THR A 1 105 ? 19.777 -4.770 -25.632 1.00 87.50 105 THR A O 1
ATOM 862 N N . ALA A 1 106 ? 19.510 -6.229 -27.319 1.00 86.56 106 ALA A N 1
ATOM 863 C CA . ALA A 1 106 ? 20.249 -5.457 -28.322 1.00 86.56 106 ALA A CA 1
ATOM 864 C C . ALA A 1 106 ? 19.834 -3.969 -28.428 1.00 86.56 106 ALA A C 1
ATOM 866 O O . ALA A 1 106 ? 20.732 -3.131 -28.495 1.00 86.56 106 ALA A O 1
ATOM 867 N N . PRO A 1 107 ? 18.536 -3.593 -28.365 1.00 87.25 107 PRO A N 1
ATOM 868 C CA . PRO A 1 107 ? 18.125 -2.182 -28.387 1.00 87.25 107 PRO A CA 1
ATOM 869 C C . PRO A 1 107 ? 18.597 -1.368 -27.173 1.00 87.25 107 PRO A C 1
ATOM 871 O O . PRO A 1 107 ? 18.625 -0.141 -27.220 1.00 87.25 107 PRO A O 1
ATOM 874 N N . PHE A 1 108 ? 18.966 -2.040 -26.081 1.00 89.12 108 PHE A N 1
ATOM 875 C CA . PHE A 1 108 ? 19.408 -1.424 -24.831 1.00 89.12 108 PHE A CA 1
ATOM 876 C C . PHE A 1 108 ? 20.933 -1.446 -24.663 1.00 89.12 108 PHE A C 1
ATOM 878 O O . PHE A 1 108 ? 21.431 -1.028 -23.618 1.00 89.12 108 PHE A O 1
ATOM 885 N N . ALA A 1 109 ? 21.687 -1.913 -25.664 1.00 88.69 109 ALA A N 1
ATOM 886 C CA . ALA A 1 109 ? 23.145 -1.923 -25.616 1.00 88.69 109 ALA A CA 1
ATOM 887 C C . ALA A 1 109 ? 23.710 -0.504 -25.397 1.00 88.69 109 ALA A C 1
ATOM 889 O O . ALA A 1 109 ? 23.282 0.466 -26.026 1.00 88.69 109 ALA A O 1
ATOM 890 N N . GLY A 1 110 ? 24.671 -0.372 -24.482 1.00 86.88 110 GLY A N 1
ATOM 891 C CA . GLY A 1 110 ? 25.261 0.904 -24.076 1.00 86.88 110 GLY A CA 1
ATOM 892 C C . GLY A 1 110 ? 24.485 1.635 -22.974 1.00 86.88 110 GLY A C 1
ATOM 893 O O . GLY A 1 110 ? 25.000 2.605 -22.410 1.00 86.88 110 GLY A O 1
ATOM 894 N N . LEU A 1 111 ? 23.275 1.190 -22.612 1.00 88.88 111 LEU A N 1
ATOM 895 C CA . LEU A 1 111 ? 22.514 1.748 -21.488 1.00 88.88 111 LEU A CA 1
ATOM 896 C C . LEU A 1 111 ? 23.175 1.428 -20.139 1.00 88.88 111 LEU A C 1
ATOM 898 O O . LEU A 1 111 ? 23.109 2.233 -19.211 1.00 88.88 111 LEU A O 1
ATOM 902 N N . GLU A 1 112 ? 23.880 0.299 -20.047 1.00 87.06 112 GLU A N 1
ATOM 903 C CA . GLU A 1 112 ? 24.641 -0.137 -18.875 1.00 87.06 112 GLU A CA 1
ATOM 904 C C . GLU A 1 112 ? 25.809 0.791 -18.517 1.00 87.06 112 GLU A C 1
ATOM 906 O O . GLU A 1 112 ? 26.297 0.741 -17.386 1.00 87.06 112 GLU A O 1
ATOM 911 N N . GLY A 1 113 ? 26.279 1.605 -19.467 1.00 84.62 113 GLY A N 1
ATOM 912 C CA . GLY A 1 113 ? 27.350 2.586 -19.273 1.00 84.62 113 GLY A CA 1
ATOM 913 C C . GLY A 1 113 ? 26.846 3.998 -18.962 1.00 84.62 113 GLY A C 1
ATOM 914 O O . GLY A 1 113 ? 27.628 4.845 -18.533 1.00 84.62 113 GLY A O 1
ATOM 915 N N . LYS A 1 114 ? 25.548 4.268 -19.153 1.00 89.12 114 LYS A N 1
ATOM 916 C CA . LYS A 1 114 ? 24.950 5.588 -18.913 1.00 89.12 114 LYS A CA 1
ATOM 917 C C . LYS A 1 114 ? 24.557 5.746 -17.446 1.00 89.12 114 LYS A C 1
ATOM 919 O O . LYS A 1 114 ? 23.924 4.866 -16.856 1.00 89.12 114 LYS A O 1
ATOM 924 N N . ALA A 1 115 ? 24.879 6.899 -16.861 1.00 85.69 115 ALA A N 1
ATOM 925 C CA . ALA A 1 115 ? 24.412 7.253 -15.524 1.00 85.69 115 ALA A CA 1
ATOM 926 C C . ALA A 1 115 ? 22.871 7.253 -15.493 1.00 85.69 115 ALA A C 1
ATOM 928 O O . ALA A 1 115 ? 22.234 7.921 -16.302 1.00 85.69 115 ALA A O 1
ATOM 929 N N . GLY A 1 116 ? 22.276 6.461 -14.597 1.00 85.00 116 GLY A N 1
ATOM 930 C CA . GLY A 1 116 ? 20.819 6.336 -14.460 1.00 85.00 116 GLY A CA 1
ATOM 931 C C . GLY A 1 116 ? 20.102 5.535 -15.558 1.00 85.00 116 GLY A C 1
ATOM 932 O O . GLY A 1 116 ? 18.888 5.375 -15.472 1.00 85.00 116 GLY A O 1
ATOM 933 N N . GLY A 1 117 ? 20.809 4.985 -16.554 1.00 90.19 117 GLY A N 1
ATOM 934 C CA . GLY A 1 117 ? 20.184 4.262 -17.670 1.00 90.19 117 GLY A CA 1
ATOM 935 C C . GLY A 1 117 ? 19.373 3.038 -17.226 1.00 90.19 117 GLY A C 1
ATOM 936 O O . GLY A 1 117 ? 18.184 2.930 -17.521 1.00 90.19 117 GLY A O 1
ATOM 937 N N . CYS A 1 118 ? 19.992 2.141 -16.453 1.00 91.06 118 CYS A N 1
ATOM 938 C CA . CYS A 1 118 ? 19.309 0.961 -15.908 1.00 91.06 118 CYS A CA 1
ATOM 939 C C . CYS A 1 118 ? 18.202 1.323 -14.904 1.00 91.06 118 CYS A C 1
ATOM 941 O O . CYS A 1 118 ? 17.187 0.634 -14.859 1.00 91.06 118 CYS A O 1
ATOM 943 N N . ALA A 1 119 ? 18.360 2.420 -14.156 1.00 90.56 119 ALA A N 1
ATOM 944 C CA . ALA A 1 119 ? 17.337 2.912 -13.234 1.00 90.56 119 ALA A CA 1
ATOM 945 C C . ALA A 1 119 ? 16.070 3.357 -13.981 1.00 90.56 119 ALA A C 1
ATOM 947 O O . ALA A 1 119 ? 14.965 2.983 -13.598 1.00 90.56 119 ALA A O 1
ATOM 948 N N . ALA A 1 120 ? 16.221 4.092 -15.088 1.00 91.69 120 ALA A N 1
ATOM 949 C CA . ALA A 1 120 ? 15.096 4.517 -15.921 1.00 91.69 120 ALA A CA 1
ATOM 950 C C . ALA A 1 120 ? 14.361 3.323 -16.559 1.00 91.69 120 ALA A C 1
ATOM 952 O O . ALA A 1 120 ? 13.128 3.268 -16.552 1.00 91.69 120 ALA A O 1
ATOM 953 N N . LEU A 1 121 ? 15.112 2.331 -17.053 1.00 92.06 121 LEU A N 1
ATOM 954 C CA . LEU A 1 121 ? 14.524 1.101 -17.590 1.00 92.06 121 LEU A CA 1
ATOM 955 C C . LEU A 1 121 ? 13.769 0.319 -16.506 1.00 92.06 121 LEU A C 1
ATOM 957 O O . LEU A 1 121 ? 12.662 -0.156 -16.751 1.00 92.06 121 LEU A O 1
ATOM 961 N N . TRP A 1 122 ? 14.330 0.229 -15.296 1.00 92.56 122 TRP A N 1
ATOM 962 C CA . TRP A 1 122 ? 13.660 -0.403 -14.161 1.00 92.56 122 TRP A CA 1
ATOM 963 C C . TRP A 1 122 ? 12.340 0.289 -13.802 1.00 92.56 122 TRP A C 1
ATOM 965 O O . TRP A 1 122 ? 11.338 -0.399 -13.614 1.00 92.56 122 TRP A O 1
ATOM 975 N N . GLN A 1 123 ? 12.301 1.628 -13.769 1.00 92.12 123 GLN A N 1
ATOM 976 C CA . GLN A 1 123 ? 11.047 2.356 -13.528 1.00 92.12 123 GLN A CA 1
ATOM 977 C C . GLN A 1 123 ? 10.001 2.063 -14.606 1.00 92.12 123 GLN A C 1
ATOM 979 O O . GLN A 1 123 ? 8.860 1.778 -14.273 1.00 92.12 123 GLN A O 1
ATOM 984 N N . THR A 1 124 ? 10.400 2.004 -15.878 1.00 91.62 124 THR A N 1
ATOM 985 C CA . THR A 1 124 ? 9.469 1.666 -16.970 1.00 91.62 124 THR A CA 1
ATOM 986 C C . THR A 1 124 ? 8.875 0.264 -16.791 1.00 91.62 124 THR A C 1
ATOM 988 O O . THR A 1 124 ? 7.670 0.065 -16.921 1.00 91.62 124 THR A O 1
ATOM 991 N N . LEU A 1 125 ? 9.706 -0.727 -16.445 1.00 90.62 125 LEU A N 1
ATOM 992 C CA . LEU A 1 125 ? 9.234 -2.088 -16.165 1.00 90.62 125 LEU A CA 1
ATOM 993 C C . LEU A 1 125 ? 8.298 -2.135 -14.954 1.00 90.62 125 LEU A C 1
ATOM 995 O O . LEU A 1 125 ? 7.335 -2.906 -14.939 1.00 90.62 125 LEU A O 1
ATOM 999 N N . ARG A 1 126 ? 8.574 -1.311 -13.941 1.00 90.50 126 ARG A N 1
ATOM 1000 C CA . ARG A 1 126 ? 7.718 -1.167 -12.770 1.00 90.50 126 ARG A CA 1
ATOM 1001 C C . ARG A 1 126 ? 6.367 -0.557 -13.132 1.00 90.50 126 ARG A C 1
ATOM 1003 O O . ARG A 1 126 ? 5.361 -1.126 -12.731 1.00 90.50 126 ARG A O 1
ATOM 1010 N N . ASP A 1 127 ? 6.337 0.507 -13.925 1.00 91.88 127 ASP A N 1
ATOM 1011 C CA . ASP A 1 127 ? 5.096 1.152 -14.363 1.00 91.88 127 ASP A CA 1
ATOM 1012 C C . ASP A 1 127 ? 4.218 0.185 -15.170 1.00 91.88 127 ASP A C 1
ATOM 1014 O O . ASP A 1 127 ? 3.016 0.085 -14.930 1.00 91.88 127 ASP A O 1
ATOM 1018 N N . LEU A 1 128 ? 4.818 -0.609 -16.067 1.00 91.81 128 LEU A N 1
ATOM 1019 C CA . LEU A 1 128 ? 4.102 -1.656 -16.809 1.00 91.81 128 LEU A CA 1
ATOM 1020 C C . LEU A 1 128 ? 3.515 -2.724 -15.878 1.00 91.81 128 LEU A C 1
ATOM 1022 O O . LEU A 1 128 ? 2.376 -3.158 -16.059 1.00 91.81 128 LEU A O 1
ATOM 1026 N N . LYS A 1 129 ? 4.277 -3.144 -14.865 1.00 90.00 129 LYS A N 1
ATOM 1027 C CA . LYS A 1 129 ? 3.812 -4.111 -13.867 1.00 90.00 129 LYS A CA 1
ATOM 1028 C C . LYS A 1 129 ? 2.678 -3.540 -13.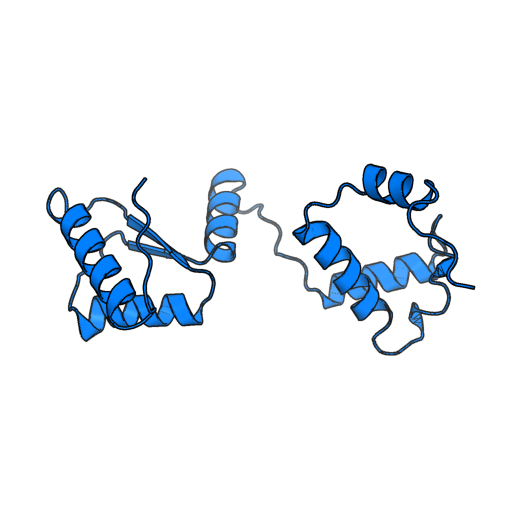012 1.00 90.00 129 LYS A C 1
ATOM 1030 O O . LYS A 1 129 ? 1.685 -4.233 -12.799 1.00 90.00 129 LYS A O 1
ATOM 1035 N N . ASP A 1 130 ? 2.822 -2.309 -12.533 1.00 89.81 130 ASP A N 1
ATOM 1036 C CA . ASP A 1 130 ? 1.829 -1.631 -11.695 1.00 89.81 130 ASP A CA 1
ATOM 1037 C C . ASP A 1 130 ? 0.549 -1.328 -12.501 1.00 89.81 130 ASP A C 1
ATOM 1039 O O . ASP A 1 130 ? -0.555 -1.425 -11.967 1.00 89.81 130 ASP A O 1
ATOM 1043 N N . GLY A 1 131 ? 0.680 -1.088 -13.811 1.00 90.69 131 GLY A N 1
ATOM 1044 C CA . GLY A 1 131 ? -0.422 -1.003 -14.773 1.00 90.69 131 GLY A CA 1
ATOM 1045 C C . GLY A 1 131 ? -1.045 -2.348 -15.172 1.00 90.69 131 GLY A C 1
ATOM 1046 O O . GLY A 1 131 ? -1.957 -2.365 -15.996 1.00 90.69 131 GLY A O 1
ATOM 1047 N N . ILE A 1 132 ? -0.578 -3.473 -14.612 1.00 90.88 132 ILE A N 1
ATOM 1048 C CA . ILE A 1 132 ? -1.066 -4.835 -14.908 1.00 90.88 132 ILE A CA 1
ATOM 1049 C C . ILE A 1 132 ? -0.985 -5.140 -16.419 1.00 90.88 132 ILE A C 1
ATOM 1051 O O . ILE A 1 132 ? -1.817 -5.843 -16.997 1.00 90.88 132 ILE A O 1
ATOM 1055 N N . VAL A 1 133 ? 0.034 -4.601 -17.089 1.00 89.75 133 VAL A N 1
ATOM 1056 C CA . VAL A 1 133 ? 0.226 -4.804 -18.523 1.00 89.75 133 VAL A CA 1
ATOM 1057 C C . VAL A 1 133 ? 0.726 -6.225 -18.763 1.00 89.75 133 VAL A C 1
ATOM 1059 O O . VAL A 1 133 ? 1.782 -6.626 -18.271 1.00 89.75 133 VAL A O 1
ATOM 1062 N N . ASN A 1 134 ? -0.024 -7.001 -19.548 1.00 88.88 134 ASN A N 1
ATOM 1063 C CA . ASN A 1 134 ? 0.419 -8.321 -19.981 1.00 88.88 134 ASN A CA 1
ATOM 1064 C C . ASN A 1 134 ? 1.555 -8.171 -21.015 1.00 88.88 134 ASN A C 1
ATOM 1066 O O . ASN A 1 134 ? 1.326 -7.558 -22.061 1.00 88.88 134 ASN A O 1
ATOM 1070 N N . PRO A 1 135 ? 2.751 -8.749 -20.784 1.00 86.38 135 PRO A N 1
ATOM 1071 C CA . PRO A 1 135 ? 3.880 -8.596 -21.701 1.00 86.38 135 PRO A CA 1
ATOM 1072 C C . PRO A 1 135 ? 3.610 -9.110 -23.120 1.00 86.38 135 PRO A C 1
ATOM 1074 O O . PRO A 1 135 ? 4.075 -8.509 -24.081 1.00 86.38 135 PRO A O 1
ATOM 1077 N N . ILE A 1 136 ? 2.852 -10.200 -23.268 1.00 85.94 136 ILE A N 1
ATOM 1078 C CA . ILE A 1 136 ? 2.532 -10.786 -24.578 1.00 85.94 136 ILE A CA 1
ATOM 1079 C C . ILE A 1 136 ? 1.621 -9.831 -25.347 1.00 85.94 136 ILE A C 1
ATOM 1081 O O . ILE A 1 136 ? 1.928 -9.468 -26.478 1.00 85.94 136 ILE A O 1
ATOM 1085 N N . THR A 1 137 ? 0.557 -9.355 -24.700 1.00 84.50 137 THR A N 1
ATOM 1086 C CA . THR A 1 137 ? -0.375 -8.389 -25.294 1.00 84.50 137 THR A CA 1
ATOM 1087 C C . THR A 1 137 ? 0.318 -7.072 -25.640 1.00 84.50 137 THR A C 1
ATOM 1089 O O . THR A 1 137 ? 0.066 -6.510 -26.701 1.00 84.50 137 THR A O 1
ATOM 1092 N N . ALA A 1 138 ? 1.228 -6.590 -24.788 1.00 84.06 138 ALA A N 1
ATOM 1093 C CA . ALA A 1 138 ? 2.014 -5.394 -25.077 1.00 84.06 138 ALA A CA 1
ATOM 1094 C C . ALA A 1 138 ? 2.896 -5.578 -26.322 1.00 84.06 138 ALA A C 1
ATOM 1096 O O . ALA A 1 138 ? 2.933 -4.704 -27.182 1.00 84.06 138 ALA A O 1
ATOM 1097 N N . LEU A 1 139 ? 3.559 -6.730 -26.459 1.00 83.75 139 LEU A N 1
ATOM 1098 C CA . LEU A 1 139 ? 4.380 -7.034 -27.633 1.00 83.75 139 LEU A CA 1
ATOM 1099 C C . LEU A 1 139 ? 3.540 -7.171 -28.910 1.00 83.75 139 LEU A C 1
ATOM 1101 O O . LEU A 1 139 ? 3.960 -6.705 -29.967 1.00 83.75 139 LEU A O 1
ATOM 1105 N N . GLU A 1 140 ? 2.353 -7.769 -28.837 1.00 83.50 140 GLU A N 1
ATOM 1106 C CA . GLU A 1 140 ? 1.419 -7.816 -29.968 1.00 83.50 140 GLU A CA 1
ATOM 1107 C C . GLU A 1 140 ? 0.961 -6.413 -30.379 1.00 83.50 140 GLU A C 1
ATOM 1109 O O . GLU A 1 140 ? 0.989 -6.091 -31.566 1.00 83.50 140 GLU A O 1
ATOM 1114 N N . ALA A 1 141 ? 0.649 -5.547 -29.411 1.00 80.38 141 ALA A N 1
ATOM 1115 C CA . ALA A 1 141 ? 0.274 -4.159 -29.671 1.00 80.38 141 ALA A CA 1
ATOM 1116 C C . ALA A 1 141 ? 1.399 -3.360 -30.352 1.00 80.38 141 ALA A C 1
ATOM 1118 O O . ALA A 1 141 ? 1.121 -2.536 -31.218 1.00 80.38 141 ALA A O 1
ATOM 1119 N N . THR A 1 142 ? 2.668 -3.629 -30.021 1.00 75.94 142 THR A N 1
ATOM 1120 C CA . THR A 1 142 ? 3.812 -3.006 -30.721 1.00 75.94 142 THR A CA 1
ATOM 1121 C C . THR A 1 142 ? 4.021 -3.516 -32.148 1.00 75.94 142 THR A C 1
ATOM 1123 O O . THR A 1 142 ? 4.743 -2.888 -32.912 1.00 75.94 142 THR A O 1
ATOM 1126 N N . ARG A 1 143 ? 3.431 -4.664 -32.510 1.00 74.88 143 ARG A N 1
ATOM 1127 C CA . ARG A 1 143 ? 3.509 -5.248 -33.862 1.00 74.88 143 ARG A CA 1
ATOM 1128 C C . ARG A 1 143 ? 2.333 -4.856 -34.745 1.00 74.88 143 ARG A C 1
ATOM 1130 O O . ARG A 1 143 ? 2.447 -4.940 -35.962 1.00 74.88 143 ARG A O 1
ATOM 1137 N N . SER A 1 144 ? 1.201 -4.495 -34.150 1.00 62.34 144 SER A N 1
ATOM 1138 C CA . SER A 1 144 ? 0.131 -3.808 -34.867 1.00 62.34 144 SER A CA 1
ATOM 1139 C C . SER A 1 144 ? 0.538 -2.360 -35.135 1.00 62.34 144 SER A C 1
ATOM 1141 O O . SER A 1 144 ? 1.128 -1.740 -34.253 1.00 62.34 144 SER A O 1
ATOM 1143 N N . ASP A 1 145 ? 0.157 -1.804 -36.288 1.00 60.25 145 ASP A N 1
ATOM 1144 C CA . ASP A 1 145 ? 0.396 -0.407 -36.718 1.00 60.25 145 ASP A CA 1
ATOM 1145 C C . ASP A 1 145 ? -0.279 0.667 -35.820 1.00 60.25 145 ASP A C 1
ATOM 1147 O O . ASP A 1 145 ? -0.596 1.771 -36.254 1.00 60.25 145 ASP A O 1
ATOM 1151 N N . LEU A 1 146 ? -0.556 0.351 -34.553 1.00 56.56 146 LEU A N 1
ATOM 1152 C CA . LEU A 1 146 ? -1.164 1.240 -33.563 1.00 56.56 146 LEU A CA 1
ATOM 1153 C C . LEU A 1 146 ? -0.189 2.308 -33.051 1.00 56.56 146 LEU A C 1
ATOM 1155 O O . LEU A 1 146 ? -0.631 3.351 -32.574 1.00 56.56 146 LEU A O 1
ATOM 1159 N N . PHE A 1 147 ? 1.118 2.068 -33.163 1.00 59.31 147 PHE A N 1
ATOM 1160 C CA . PHE A 1 147 ? 2.153 3.072 -32.931 1.00 59.31 147 PHE A CA 1
ATOM 1161 C C . PHE A 1 147 ? 2.649 3.541 -34.298 1.00 59.31 147 PHE A C 1
ATOM 1163 O O . PHE A 1 147 ? 3.607 2.993 -34.835 1.00 59.31 147 PHE A O 1
ATOM 1170 N N . GLY A 1 148 ? 1.925 4.487 -34.901 1.00 53.19 148 GLY A N 1
ATOM 1171 C CA . GLY A 1 148 ? 2.290 5.051 -36.199 1.00 53.19 148 GLY A CA 1
ATOM 1172 C C . GLY A 1 148 ? 3.715 5.612 -36.195 1.00 53.19 148 GLY A C 1
ATOM 1173 O O . GLY A 1 148 ? 4.181 6.138 -35.184 1.00 53.19 148 GLY A O 1
ATOM 1174 N N . GLU A 1 149 ? 4.400 5.491 -37.331 1.00 44.31 149 GLU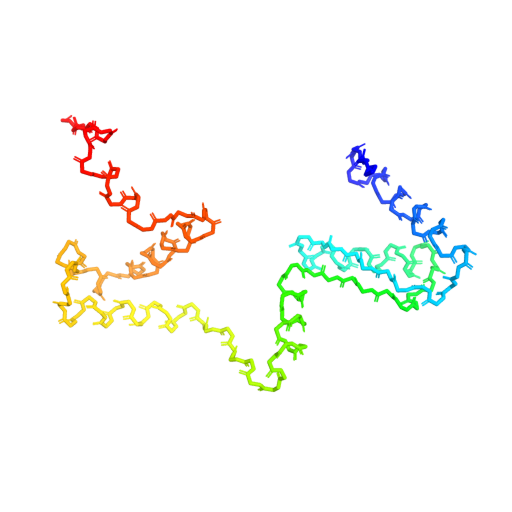 A N 1
ATOM 1175 C CA . GLU A 1 149 ? 5.693 6.131 -37.561 1.00 44.31 149 GLU A CA 1
ATOM 1176 C C . GLU A 1 149 ? 5.509 7.657 -37.513 1.00 44.31 149 GLU A C 1
ATOM 1178 O O . GLU A 1 149 ? 4.993 8.259 -38.454 1.00 44.31 149 GLU A O 1
ATOM 1183 N N . GLU A 1 150 ? 5.906 8.305 -36.415 1.00 48.44 150 GLU A N 1
ATOM 1184 C CA . GLU A 1 150 ? 6.164 9.746 -36.452 1.00 48.44 150 GLU A CA 1
ATOM 1185 C C . GLU A 1 150 ? 7.460 9.964 -37.248 1.00 48.44 150 GLU A C 1
ATOM 1187 O O . GLU A 1 150 ? 8.566 9.772 -36.738 1.00 48.44 150 GLU A O 1
ATOM 1192 N N . THR A 1 151 ? 7.286 10.284 -38.535 1.00 40.03 151 THR A N 1
ATOM 1193 C CA . THR A 1 151 ? 8.307 10.811 -39.460 1.00 40.03 151 THR A CA 1
ATOM 1194 C C . THR A 1 151 ? 8.900 12.130 -38.993 1.00 40.03 151 THR A C 1
ATOM 1196 O O . THR A 1 151 ? 8.098 12.996 -38.569 1.00 40.03 151 THR A O 1
#

Secondary structure (DSSP, 8-state):
-----S-IIIIIHHHHHHHHHHHHHH-TT--EEEEES-HHHHHHHHHIIIIIS----TTEEEEEHHHHHHHHHHHHHGGG-PPPPPHHHHHHHHHHHHHTT-TT-GGGTTGGGSTTHHHHHHHHHHHHHHTT--HHHHHHHHHTTTS----